Protein AF-A0A7X7L572-F1 (afdb_monomer_lite)

Radius of gyration: 16.01 Å; chains: 1; bounding box: 42×33×42 Å

Secondary structure (DSSP, 8-state):
-BTTEEEETTEEEESSEEEE-GGGGGTHHHHIIIIIHHHHHHHHHHTTSEEEEE----TTHHHHHTTSTTEEEEEEETTTS-HHHHHHHS-TTSEEEEEEETTSHHHHHHHH-SS--S----EEEEEE---SHHHHHHHHHHHHHHHH-

pLDDT: mean 90.96, std 6.43, range [50.41, 97.88]

Structure (mmCIF, N/CA/C/O backbone):
data_AF-A0A7X7L572-F1
#
_entry.id   AF-A0A7X7L572-F1
#
loop_
_atom_site.group_PDB
_atom_site.id
_atom_site.type_symbol
_atom_site.label_atom_id
_atom_site.label_alt_id
_atom_site.label_comp_id
_atom_site.label_asym_id
_atom_site.label_entity_id
_atom_site.label_seq_id
_atom_site.pdbx_PDB_ins_code
_atom_site.Cartn_x
_atom_site.Cartn_y
_atom_site.Cartn_z
_atom_site.occupancy
_atom_site.B_iso_or_equiv
_atom_site.auth_seq_id
_atom_site.auth_comp_id
_atom_site.auth_asym_id
_atom_site.auth_atom_id
_atom_site.pdbx_PDB_model_num
ATOM 1 N N . MET A 1 1 ? 15.190 0.199 17.919 1.00 50.41 1 MET A N 1
ATOM 2 C CA . MET A 1 1 ? 14.044 0.719 17.141 1.00 50.41 1 MET A CA 1
ATOM 3 C C . MET A 1 1 ? 14.030 2.226 17.332 1.00 50.41 1 MET A C 1
ATOM 5 O O . MET A 1 1 ? 14.292 2.651 18.449 1.00 50.41 1 MET A O 1
ATOM 9 N N . LYS A 1 2 ? 13.863 3.022 16.269 1.00 55.25 2 LYS A N 1
ATOM 10 C CA . LYS A 1 2 ? 13.639 4.471 16.418 1.00 55.25 2 LYS A CA 1
ATOM 11 C C . LYS A 1 2 ? 12.167 4.661 16.787 1.00 55.25 2 LYS A C 1
ATOM 13 O O . LYS A 1 2 ? 11.339 3.950 16.226 1.00 55.25 2 LYS A O 1
ATOM 18 N N . ASP A 1 3 ? 11.859 5.568 17.708 1.00 73.31 3 ASP A N 1
ATOM 19 C CA . ASP A 1 3 ? 10.493 5.822 18.189 1.00 73.31 3 ASP A CA 1
ATOM 20 C C . ASP A 1 3 ? 9.487 5.937 17.031 1.00 73.31 3 ASP A C 1
ATOM 22 O O . ASP A 1 3 ? 9.557 6.869 16.228 1.00 73.31 3 ASP A O 1
ATOM 26 N N . GLY A 1 4 ? 8.565 4.974 16.916 1.00 84.50 4 GLY A N 1
ATOM 27 C CA . GLY A 1 4 ? 7.502 4.996 15.909 1.00 84.50 4 GLY A CA 1
ATOM 28 C C . GLY A 1 4 ? 7.942 4.748 14.464 1.00 84.50 4 GLY A C 1
ATOM 29 O O . GLY A 1 4 ? 7.167 5.072 13.561 1.00 84.50 4 GLY A O 1
ATOM 30 N N . TRP A 1 5 ? 9.148 4.214 14.223 1.00 89.44 5 TRP A N 1
ATOM 31 C CA . TRP A 1 5 ? 9.616 3.833 12.887 1.00 89.44 5 TRP A CA 1
ATOM 32 C C . TRP A 1 5 ? 10.230 2.431 12.849 1.00 89.44 5 TRP A C 1
ATOM 34 O O . TRP A 1 5 ? 11.159 2.107 13.598 1.00 89.44 5 TRP A O 1
ATOM 44 N N . GLN A 1 6 ? 9.784 1.629 11.884 1.00 87.56 6 GLN A N 1
ATOM 45 C CA . GLN A 1 6 ? 10.235 0.261 11.657 1.00 87.56 6 GLN A CA 1
ATOM 46 C C . GLN A 1 6 ? 10.794 0.105 10.239 1.00 87.56 6 GLN A C 1
ATOM 48 O O . GLN A 1 6 ? 10.128 0.428 9.257 1.00 87.56 6 GLN A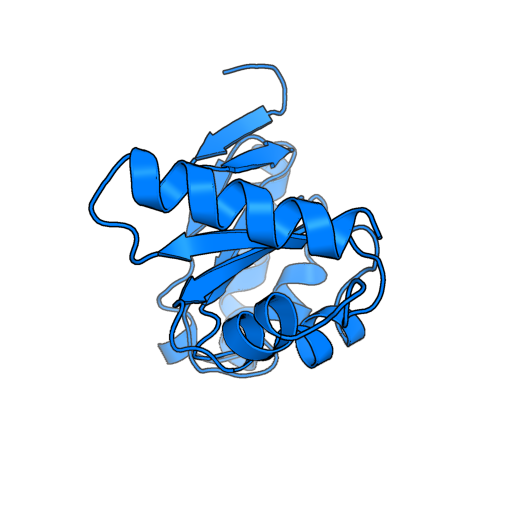 O 1
ATOM 53 N N . TYR A 1 7 ? 12.017 -0.419 10.124 1.00 88.94 7 TYR A N 1
ATOM 54 C CA . TYR A 1 7 ? 12.558 -0.879 8.845 1.00 88.94 7 TYR A CA 1
ATOM 55 C C . TYR A 1 7 ? 12.267 -2.367 8.688 1.00 88.94 7 TYR A C 1
ATOM 57 O O . TYR A 1 7 ? 12.726 -3.173 9.496 1.00 88.94 7 TYR A O 1
ATOM 65 N N . ASP A 1 8 ? 11.489 -2.717 7.671 1.00 86.50 8 ASP A N 1
ATOM 66 C CA . ASP A 1 8 ? 11.116 -4.093 7.367 1.00 86.50 8 ASP A CA 1
ATOM 67 C C . ASP A 1 8 ? 10.709 -4.209 5.889 1.00 86.50 8 ASP A C 1
ATOM 69 O O . ASP A 1 8 ? 10.181 -3.261 5.304 1.00 86.50 8 ASP A O 1
ATOM 73 N N . TRP A 1 9 ? 10.961 -5.366 5.270 1.00 79.75 9 TRP A N 1
ATOM 74 C CA . TRP A 1 9 ? 10.670 -5.611 3.848 1.00 79.75 9 TRP A CA 1
ATOM 75 C C . TRP A 1 9 ? 11.263 -4.564 2.884 1.00 79.75 9 TRP A C 1
ATOM 77 O O . TRP A 1 9 ? 10.625 -4.134 1.921 1.00 79.75 9 TRP A O 1
ATOM 87 N N . SER A 1 10 ? 12.510 -4.160 3.141 1.00 80.75 10 SER A N 1
ATOM 88 C CA . SER A 1 10 ? 13.253 -3.181 2.331 1.00 80.75 10 SER A CA 1
ATOM 89 C C . SER A 1 10 ? 12.619 -1.784 2.271 1.00 80.75 10 SER A C 1
ATOM 91 O O . SER A 1 10 ? 12.925 -1.004 1.371 1.00 80.75 10 SER A O 1
ATOM 93 N N . ALA A 1 11 ? 11.750 -1.449 3.228 1.00 84.75 11 ALA A N 1
ATOM 94 C CA . ALA A 1 11 ? 11.120 -0.141 3.340 1.00 84.75 11 ALA A CA 1
ATOM 95 C C . ALA A 1 11 ? 11.114 0.347 4.797 1.00 84.75 11 ALA A C 1
ATOM 97 O O . ALA A 1 11 ? 11.077 -0.440 5.745 1.00 84.75 11 ALA A O 1
ATOM 98 N N . LEU A 1 12 ? 11.182 1.668 4.970 1.00 88.50 12 LEU A N 1
ATOM 99 C CA . LEU A 1 12 ? 11.076 2.325 6.269 1.00 88.50 12 LEU A CA 1
ATOM 100 C C . LEU A 1 12 ? 9.643 2.822 6.463 1.00 88.50 12 LEU A C 1
ATOM 102 O O . LEU A 1 12 ? 9.129 3.577 5.641 1.00 88.50 12 LEU A O 1
ATOM 106 N N . TRP A 1 13 ? 9.024 2.419 7.566 1.00 86.94 13 TRP A N 1
ATOM 107 C CA . TRP A 1 13 ? 7.609 2.624 7.839 1.00 86.94 13 TRP A CA 1
ATOM 108 C C . TRP A 1 13 ? 7.385 3.348 9.147 1.00 86.94 13 TRP A C 1
ATOM 110 O O . TRP A 1 13 ? 8.112 3.124 10.113 1.00 86.94 13 TRP A O 1
ATOM 120 N N . LYS A 1 14 ? 6.328 4.157 9.193 1.00 88.75 14 LYS A N 1
ATOM 121 C CA . LYS A 1 14 ? 5.794 4.665 10.453 1.00 88.75 14 LYS A CA 1
ATOM 122 C C . LYS A 1 14 ? 5.039 3.546 11.177 1.00 88.75 14 LYS A C 1
ATOM 124 O O . LYS A 1 14 ? 4.388 2.729 10.529 1.00 88.75 14 LYS A O 1
ATOM 129 N N . GLY A 1 15 ? 5.081 3.543 12.502 1.00 88.38 15 GLY A N 1
ATOM 130 C CA . GLY A 1 15 ? 4.495 2.512 13.359 1.00 88.38 15 GLY A CA 1
ATOM 131 C C . GLY A 1 15 ? 5.550 1.585 13.957 1.00 88.38 15 GLY A C 1
ATOM 132 O O . GLY A 1 15 ? 6.738 1.678 13.645 1.00 88.38 15 GLY A O 1
ATOM 133 N N . ASN A 1 16 ? 5.099 0.701 14.845 1.00 90.94 16 ASN A N 1
ATOM 134 C CA . ASN A 1 16 ? 5.979 -0.146 15.655 1.00 90.94 16 ASN A CA 1
ATOM 135 C C . ASN A 1 16 ? 5.890 -1.638 15.304 1.00 90.94 16 ASN A C 1
ATOM 137 O O . ASN A 1 16 ? 6.634 -2.439 15.869 1.00 90.94 16 ASN A O 1
ATOM 141 N N . ALA A 1 17 ? 4.994 -2.024 14.391 1.00 91.06 17 ALA A N 1
ATOM 142 C CA . ALA A 1 17 ? 4.829 -3.410 13.973 1.00 91.06 17 ALA A CA 1
ATOM 143 C C . ALA A 1 17 ? 4.349 -3.548 12.519 1.00 91.06 17 ALA A C 1
ATOM 145 O O . ALA A 1 17 ? 3.751 -2.636 11.936 1.00 91.06 17 ALA A O 1
ATOM 146 N N . ARG A 1 18 ? 4.547 -4.756 11.977 1.00 92.81 18 ARG A N 1
ATOM 147 C CA . ARG A 1 18 ? 3.876 -5.270 10.779 1.00 92.81 18 ARG A CA 1
ATOM 148 C C . ARG A 1 18 ? 3.010 -6.460 11.171 1.00 92.81 18 ARG A C 1
ATOM 150 O O . ARG A 1 18 ? 3.525 -7.443 11.698 1.00 92.81 18 ARG A O 1
ATOM 157 N N . ILE A 1 19 ? 1.725 -6.405 10.846 1.00 93.75 19 ILE A N 1
ATOM 158 C CA . ILE A 1 19 ? 0.794 -7.526 11.016 1.00 93.75 19 ILE A CA 1
ATOM 159 C C . ILE A 1 19 ? 0.643 -8.235 9.670 1.00 93.75 19 ILE A C 1
ATOM 161 O O . ILE A 1 19 ? 0.362 -7.591 8.663 1.00 93.75 19 ILE A O 1
ATOM 165 N N . SER A 1 20 ? 0.863 -9.551 9.634 1.00 91.88 20 SER A N 1
ATOM 166 C CA . SER A 1 20 ? 0.791 -10.345 8.398 1.00 91.88 20 SER A CA 1
ATOM 167 C C . SER A 1 20 ? -0.439 -11.242 8.400 1.00 91.88 20 SER A C 1
ATOM 169 O O . SER A 1 20 ? -0.427 -12.302 9.017 1.00 91.88 20 SER A O 1
ATOM 171 N N . ASN A 1 21 ? -1.474 -10.833 7.667 1.00 85.12 21 ASN A N 1
ATOM 172 C CA . ASN A 1 21 ? -2.768 -11.512 7.628 1.00 85.12 21 ASN A CA 1
ATOM 173 C C . ASN A 1 21 ? -2.966 -12.267 6.298 1.00 85.12 21 ASN A C 1
ATOM 175 O O . ASN A 1 21 ? -3.980 -12.146 5.611 1.00 85.12 21 ASN A O 1
ATOM 179 N N . CYS A 1 22 ? -1.967 -13.071 5.921 1.00 85.31 22 CYS A N 1
ATOM 180 C CA . CYS A 1 22 ? -1.921 -13.781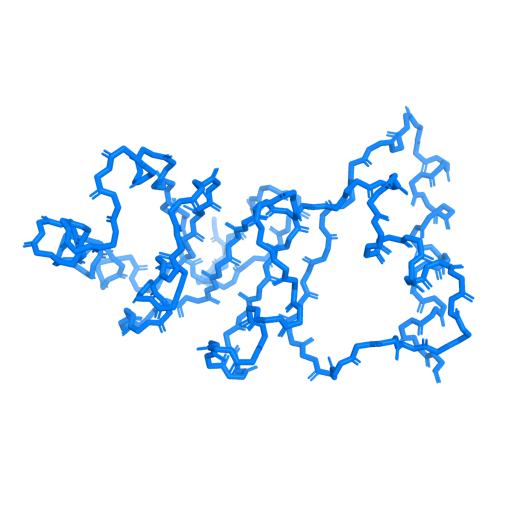 4.636 1.00 85.31 22 CYS A CA 1
ATOM 181 C C . CYS A 1 22 ? -3.033 -14.832 4.472 1.00 85.31 22 CYS A C 1
ATOM 183 O O . CYS A 1 22 ? -3.436 -15.135 3.352 1.00 85.31 22 CYS A O 1
ATOM 185 N N . SER A 1 23 ? -3.534 -15.376 5.583 1.00 88.94 23 SER A N 1
ATOM 186 C CA . SER A 1 23 ? -4.593 -16.391 5.628 1.00 88.94 23 SER A CA 1
ATOM 187 C C . SER A 1 23 ? -5.998 -15.836 5.387 1.00 88.94 23 SER A C 1
ATOM 189 O O . SER A 1 23 ? -6.929 -16.621 5.216 1.00 88.94 23 SER A O 1
ATOM 191 N N . LEU A 1 24 ? -6.182 -14.510 5.340 1.00 90.88 24 LEU A N 1
ATOM 192 C CA . LEU A 1 24 ? -7.513 -13.912 5.183 1.00 90.88 24 LEU A CA 1
ATOM 193 C C . LEU A 1 24 ? -8.194 -14.257 3.860 1.00 90.88 24 LEU A C 1
ATOM 195 O O . LEU A 1 24 ? -9.422 -14.243 3.795 1.00 90.88 24 LEU A O 1
ATOM 199 N N . HIS A 1 25 ? -7.438 -14.644 2.828 1.00 88.75 25 HIS A N 1
ATOM 200 C CA . HIS A 1 25 ? -8.045 -15.138 1.590 1.00 88.75 25 HIS A CA 1
ATOM 201 C C . HIS A 1 25 ? -8.922 -16.377 1.803 1.00 88.75 25 HIS A C 1
ATOM 203 O O . HIS A 1 25 ? -9.798 -16.629 0.986 1.00 88.75 25 HIS A O 1
ATOM 209 N N . MET A 1 26 ? -8.697 -17.147 2.874 1.00 92.75 26 MET A N 1
ATOM 210 C CA . 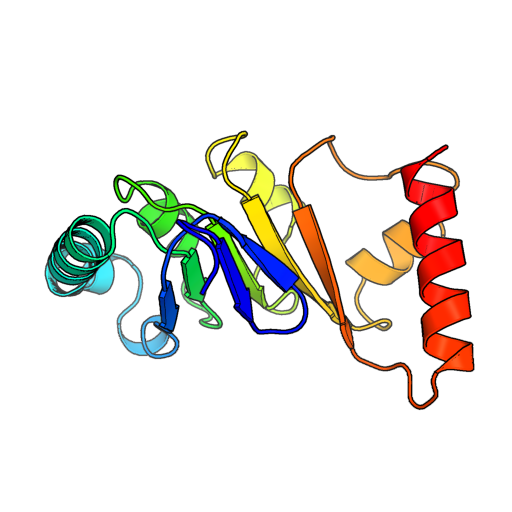MET A 1 26 ? -9.465 -18.362 3.157 1.00 92.75 26 MET A CA 1
ATOM 211 C C . MET A 1 26 ? -10.848 -18.064 3.737 1.00 92.75 26 MET A C 1
ATOM 213 O O . MET A 1 26 ? -11.734 -18.907 3.643 1.00 92.75 26 MET A O 1
ATOM 217 N N . ILE A 1 27 ? -11.027 -16.894 4.356 1.00 92.69 27 ILE A N 1
ATOM 218 C CA . ILE A 1 27 ? -12.270 -16.534 5.053 1.00 92.69 27 ILE A CA 1
ATOM 219 C C . ILE A 1 27 ? -13.013 -15.382 4.365 1.00 92.69 27 ILE A C 1
ATOM 221 O O . ILE A 1 27 ? -14.208 -15.196 4.573 1.00 92.69 27 ILE A O 1
ATOM 225 N N . GLY A 1 28 ? -12.330 -14.627 3.504 1.00 91.25 28 GLY A N 1
ATOM 226 C CA . GLY A 1 28 ? -12.922 -13.505 2.790 1.00 91.25 28 GLY A CA 1
ATOM 227 C C . GLY A 1 28 ? -13.240 -12.310 3.692 1.00 91.25 28 GLY A C 1
ATOM 228 O O . GLY A 1 28 ? -12.867 -12.255 4.864 1.00 91.25 28 GLY A O 1
ATOM 229 N N . ARG A 1 29 ? -13.915 -11.316 3.109 1.00 95.06 29 ARG A N 1
ATOM 230 C CA . ARG A 1 29 ? -14.188 -10.024 3.750 1.00 95.06 29 ARG A CA 1
ATOM 231 C C . ARG A 1 29 ? -15.127 -10.126 4.949 1.00 95.06 29 ARG A C 1
ATOM 233 O O . ARG A 1 29 ? -14.818 -9.568 5.995 1.00 95.06 29 ARG A O 1
ATOM 240 N N . ASP A 1 30 ? -16.254 -10.812 4.810 1.00 96.38 30 ASP A N 1
ATOM 241 C CA . ASP A 1 30 ? -17.305 -10.749 5.834 1.00 96.38 30 ASP A CA 1
ATOM 242 C C . ASP A 1 30 ? -16.849 -11.442 7.128 1.00 96.38 30 ASP A C 1
ATOM 244 O O . ASP A 1 30 ? -16.892 -10.851 8.205 1.00 96.38 30 ASP A O 1
ATOM 248 N N . LEU A 1 31 ? -16.240 -12.629 7.017 1.00 96.56 31 LEU A N 1
ATOM 249 C CA . LEU A 1 31 ? -15.648 -13.309 8.173 1.00 96.56 31 LEU A CA 1
ATOM 250 C C . LEU A 1 31 ? -14.447 -12.547 8.756 1.00 96.56 31 LEU A C 1
ATOM 252 O O . LEU A 1 31 ? -14.206 -12.622 9.963 1.00 96.56 31 LEU A O 1
ATOM 256 N N . TYR A 1 32 ? -13.692 -11.811 7.932 1.00 96.19 32 TYR A N 1
ATOM 257 C CA . TYR A 1 32 ? -12.641 -10.923 8.429 1.00 96.19 32 TYR A CA 1
ATOM 258 C C . TYR A 1 32 ? -13.219 -9.847 9.359 1.00 96.19 32 TYR A C 1
ATOM 260 O O . TYR A 1 32 ? -12.735 -9.702 10.486 1.00 96.19 32 TYR A O 1
ATOM 268 N N . ILE A 1 33 ? -14.273 -9.150 8.923 1.00 97.44 33 ILE A N 1
ATOM 269 C CA . ILE A 1 33 ? -14.954 -8.108 9.705 1.00 97.44 33 ILE A CA 1
ATOM 270 C C . ILE A 1 33 ? -15.502 -8.695 11.014 1.00 97.44 33 ILE A C 1
ATOM 272 O O . ILE A 1 33 ? -15.203 -8.182 12.096 1.00 97.44 33 ILE A O 1
ATOM 276 N N . ASP A 1 34 ? -16.239 -9.802 10.928 1.00 97.88 34 ASP A N 1
ATOM 277 C CA . ASP A 1 34 ? -16.983 -10.360 12.063 1.00 97.88 34 ASP A CA 1
ATOM 278 C C . ASP A 1 34 ? -16.072 -10.988 13.131 1.00 97.88 34 ASP A C 1
ATOM 280 O O . ASP A 1 34 ? -16.331 -10.920 14.347 1.00 97.88 34 ASP A O 1
ATOM 284 N N . HIS A 1 35 ? -14.973 -11.608 12.694 1.00 97.06 35 HIS A N 1
ATOM 285 C CA . HIS A 1 35 ? -14.185 -12.476 13.564 1.00 97.06 35 HIS A CA 1
ATOM 286 C C . HIS A 1 35 ? -12.762 -12.002 13.820 1.00 97.06 35 HIS A C 1
ATOM 288 O O . HIS A 1 35 ? -12.266 -12.266 14.913 1.00 97.06 35 HIS A O 1
ATOM 294 N N . VAL A 1 36 ? -12.113 -11.297 12.891 1.00 96.75 36 VAL A N 1
ATOM 295 C CA . VAL A 1 36 ? -10.670 -11.005 12.983 1.00 96.75 36 VAL A CA 1
ATOM 296 C C . VAL A 1 36 ? -10.390 -9.526 13.235 1.00 96.75 36 VAL A C 1
ATOM 298 O O . VAL A 1 36 ? -9.581 -9.208 14.107 1.00 96.75 36 VAL A O 1
ATOM 301 N N . MET A 1 37 ? -11.089 -8.616 12.552 1.00 96.94 37 MET A N 1
ATOM 302 C CA . MET A 1 37 ? -10.784 -7.178 12.539 1.00 96.94 37 MET A CA 1
ATOM 303 C C . MET A 1 37 ? -10.723 -6.566 13.949 1.00 96.94 37 MET A C 1
ATOM 305 O O . MET A 1 37 ? -9.819 -5.795 14.262 1.00 96.94 37 MET A O 1
ATOM 309 N N . LYS A 1 38 ? -11.613 -6.977 14.862 1.00 97.50 38 LYS A N 1
ATOM 310 C CA . LYS A 1 38 ? -11.603 -6.530 16.272 1.00 97.50 38 LYS A CA 1
ATOM 311 C C . LYS A 1 38 ? -10.311 -6.864 17.031 1.00 97.50 38 LYS A C 1
ATOM 313 O O . LYS A 1 38 ? -9.986 -6.201 18.015 1.00 97.50 38 LYS A O 1
ATOM 318 N N . HIS A 1 39 ? -9.603 -7.916 16.625 1.00 97.12 39 HIS A N 1
ATOM 319 C CA . HIS A 1 39 ? -8.328 -8.316 17.214 1.00 97.12 39 HIS A CA 1
ATOM 320 C C . HIS A 1 39 ? -7.174 -7.521 16.608 1.00 97.12 39 HIS A C 1
ATOM 322 O O . HIS A 1 39 ? -6.308 -7.078 17.364 1.00 97.12 39 HIS A O 1
ATOM 328 N N . ASP A 1 40 ? -7.209 -7.274 15.294 1.00 96.75 40 ASP A N 1
ATOM 329 C CA . ASP A 1 40 ? -6.252 -6.387 14.624 1.00 96.75 40 ASP A CA 1
ATOM 330 C C . ASP A 1 40 ? -6.295 -4.984 15.240 1.00 96.75 40 ASP A C 1
ATOM 332 O O . ASP A 1 40 ? -5.252 -4.466 15.628 1.00 96.75 40 ASP A O 1
ATOM 336 N N . ILE A 1 41 ? -7.493 -4.412 15.435 1.00 97.62 41 ILE A N 1
ATOM 337 C CA . ILE A 1 41 ? -7.681 -3.097 16.078 1.00 97.62 41 ILE A CA 1
ATOM 338 C C . ILE A 1 41 ? -6.988 -3.062 17.448 1.00 97.62 41 ILE A C 1
ATOM 340 O O . ILE A 1 41 ? -6.117 -2.226 17.684 1.00 97.62 41 ILE A O 1
ATOM 344 N N . LYS A 1 42 ? -7.295 -4.027 18.326 1.00 97.44 42 LYS A N 1
ATOM 345 C CA . LYS A 1 42 ? -6.699 -4.108 19.673 1.00 97.44 42 LYS A CA 1
ATOM 346 C C . LYS A 1 42 ? -5.179 -4.247 19.644 1.00 97.44 42 LYS A C 1
ATOM 348 O O . LYS A 1 42 ? -4.497 -3.757 20.544 1.00 97.44 42 LYS A O 1
ATOM 353 N N . LEU A 1 43 ? -4.641 -4.972 18.665 1.00 95.94 43 LEU A N 1
ATOM 354 C CA . LEU A 1 43 ? -3.200 -5.146 18.523 1.00 95.94 43 LEU A CA 1
ATOM 355 C C . LEU A 1 43 ? -2.539 -3.849 18.046 1.00 95.94 43 LEU A C 1
ATOM 357 O O . LEU A 1 43 ? -1.541 -3.432 18.626 1.00 95.94 43 LEU A O 1
ATOM 361 N N . ILE A 1 44 ? -3.114 -3.194 17.038 1.00 95.56 44 ILE A N 1
ATOM 362 C CA . ILE A 1 44 ? -2.6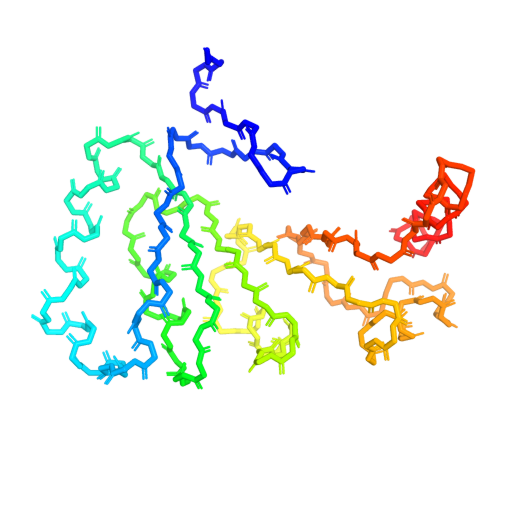07 -1.939 16.472 1.00 95.56 44 ILE A CA 1
ATOM 363 C C . ILE A 1 44 ? -2.611 -0.821 17.520 1.00 95.56 44 ILE A C 1
ATOM 365 O O . ILE A 1 44 ? -1.613 -0.108 17.649 1.00 95.56 44 ILE A O 1
ATOM 369 N N . GLU A 1 45 ? -3.674 -0.714 18.319 1.00 94.38 45 GLU A N 1
ATOM 370 C CA . GLU A 1 45 ? -3.762 0.226 19.443 1.00 94.38 45 GLU A CA 1
ATOM 371 C C . GLU A 1 45 ? -2.639 -0.005 20.462 1.00 94.38 45 GLU A C 1
ATOM 373 O O . GLU A 1 45 ? -1.927 0.930 20.828 1.00 94.38 45 GLU A O 1
ATOM 378 N N . LYS A 1 46 ? -2.411 -1.261 20.870 1.00 94.19 46 LYS A N 1
ATOM 379 C CA . LYS A 1 46 ? -1.330 -1.618 21.808 1.00 94.19 46 LYS A CA 1
ATOM 380 C C . LYS A 1 46 ? 0.063 -1.331 21.257 1.00 94.19 46 LYS A C 1
ATOM 382 O O . LYS A 1 46 ? 0.968 -1.030 22.029 1.00 94.19 46 LYS A O 1
ATOM 387 N N . MET A 1 47 ? 0.233 -1.431 19.943 1.00 91.75 47 MET A N 1
ATOM 388 C CA . MET A 1 47 ? 1.489 -1.115 19.267 1.00 91.75 47 MET A CA 1
ATOM 389 C C . MET A 1 47 ? 1.650 0.385 19.001 1.00 91.75 47 MET A C 1
ATOM 391 O O . MET A 1 47 ? 2.688 0.780 18.483 1.00 91.75 47 MET A O 1
ATOM 395 N N . ASN A 1 48 ? 0.671 1.233 19.341 1.00 90.44 48 ASN A N 1
ATOM 396 C CA . ASN A 1 48 ? 0.655 2.654 18.981 1.00 90.44 48 ASN A CA 1
ATOM 397 C C . ASN A 1 48 ? 0.894 2.871 17.472 1.00 90.44 48 ASN A C 1
ATOM 399 O O . ASN A 1 48 ? 1.707 3.696 17.046 1.00 90.44 48 ASN A O 1
ATOM 403 N N . GLY A 1 49 ? 0.201 2.065 16.668 1.00 92.31 49 GLY A N 1
ATOM 404 C CA . GLY A 1 49 ? 0.245 2.095 15.214 1.00 92.31 49 GLY A CA 1
ATOM 405 C C . GLY A 1 49 ? 1.083 0.982 14.590 1.00 92.31 49 GLY A C 1
ATOM 406 O O . GLY A 1 49 ? 2.177 0.634 15.045 1.00 92.31 49 GLY A O 1
ATOM 407 N N . ALA A 1 50 ? 0.558 0.428 13.502 1.00 94.44 50 ALA A N 1
ATOM 408 C CA . ALA A 1 50 ? 1.192 -0.638 12.744 1.00 94.44 50 ALA A CA 1
ATOM 409 C C . ALA A 1 50 ? 0.768 -0.578 11.278 1.00 94.44 50 ALA A C 1
ATOM 411 O O . ALA A 1 50 ? -0.276 -0.016 10.934 1.00 94.44 50 ALA A O 1
ATOM 412 N N . ARG A 1 51 ? 1.560 -1.231 10.430 1.00 94.31 51 ARG A N 1
ATOM 413 C CA . ARG A 1 51 ? 1.174 -1.527 9.051 1.00 94.31 51 ARG A CA 1
ATOM 414 C C . ARG A 1 51 ? 0.598 -2.934 8.940 1.00 94.31 51 ARG A C 1
ATOM 416 O O . ARG A 1 51 ? 0.970 -3.824 9.713 1.00 94.31 51 ARG A O 1
ATOM 423 N N . MET A 1 52 ? -0.250 -3.150 7.943 1.00 95.56 52 MET A N 1
ATOM 424 C CA . MET A 1 52 ? -0.829 -4.463 7.657 1.00 95.56 52 MET A CA 1
ATOM 425 C C . MET A 1 52 ? -0.405 -4.992 6.297 1.00 95.56 52 MET A C 1
ATOM 427 O O . MET A 1 52 ? -0.366 -4.253 5.319 1.00 95.56 52 MET A O 1
ATOM 431 N N . HIS A 1 53 ? -0.150 -6.294 6.237 1.00 94.50 53 HIS A N 1
ATOM 432 C CA . HIS A 1 53 ? 0.136 -6.999 5.003 1.00 94.50 53 HIS A CA 1
ATOM 433 C C . HIS A 1 53 ? -1.026 -7.882 4.563 1.00 94.50 53 HIS A C 1
ATOM 435 O O . HIS A 1 53 ? -1.526 -8.694 5.352 1.00 94.50 53 HIS A O 1
ATOM 441 N N . TYR A 1 54 ? -1.366 -7.790 3.278 1.00 94.06 54 TYR A N 1
ATOM 442 C CA . TYR A 1 54 ? -2.351 -8.645 2.634 1.00 94.06 54 TYR A CA 1
ATOM 443 C C . TYR A 1 54 ? -1.877 -9.139 1.260 1.00 94.06 54 TYR A C 1
ATOM 445 O O . TYR A 1 54 ? -1.715 -8.367 0.322 1.00 94.06 54 TYR A O 1
ATOM 453 N N . CYS A 1 55 ? -1.686 -10.452 1.126 1.00 89.06 55 CYS A N 1
ATOM 454 C CA . CYS A 1 55 ? -1.356 -11.127 -0.138 1.00 89.06 55 CYS A CA 1
ATOM 455 C C . CYS A 1 55 ? -2.472 -12.075 -0.609 1.00 89.06 55 CYS A C 1
ATOM 457 O O . CYS A 1 55 ? -2.226 -13.023 -1.349 1.00 89.06 55 CYS A O 1
ATOM 459 N N . GLY A 1 56 ? -3.696 -11.868 -0.121 1.00 89.38 56 GLY A N 1
ATOM 460 C CA . GLY A 1 56 ? -4.840 -12.710 -0.442 1.00 89.38 56 GLY A CA 1
ATOM 461 C C . GLY A 1 56 ? -5.593 -12.281 -1.699 1.00 89.38 56 GLY A C 1
ATOM 462 O O . GLY A 1 56 ? -5.461 -11.149 -2.149 1.00 89.38 56 GLY A O 1
ATOM 463 N N . THR A 1 57 ? -6.419 -13.174 -2.247 1.00 91.19 57 THR A N 1
ATOM 464 C CA . THR A 1 57 ? -7.238 -12.932 -3.452 1.00 91.19 57 THR A CA 1
ATOM 465 C C . THR A 1 57 ? -8.631 -12.373 -3.157 1.00 91.19 57 THR A C 1
ATOM 467 O O . THR A 1 57 ? -9.313 -11.913 -4.071 1.00 91.19 57 THR A O 1
ATOM 470 N N . ALA A 1 58 ? -9.089 -12.419 -1.901 1.00 91.19 58 ALA A N 1
ATOM 471 C CA . ALA A 1 58 ? -10.401 -11.895 -1.545 1.00 91.19 58 ALA A CA 1
ATOM 472 C C . ALA A 1 58 ? -10.433 -10.372 -1.739 1.00 91.19 58 ALA A C 1
ATOM 474 O O . ALA A 1 58 ? -9.558 -9.650 -1.248 1.00 91.19 58 ALA A O 1
ATOM 475 N N . LYS A 1 59 ? -11.444 -9.906 -2.473 1.00 89.31 59 LYS A N 1
ATOM 476 C CA . LYS A 1 59 ? -11.650 -8.488 -2.775 1.00 89.31 59 LYS A CA 1
ATOM 477 C C . LYS A 1 59 ? -12.119 -7.722 -1.544 1.00 89.31 59 LYS A C 1
ATOM 479 O O . LYS A 1 59 ? -12.677 -8.308 -0.616 1.00 89.31 59 LYS A O 1
ATOM 484 N N . ASN A 1 60 ? -11.947 -6.406 -1.580 1.00 92.56 60 ASN A N 1
ATOM 485 C CA . ASN A 1 60 ? -12.472 -5.460 -0.597 1.00 92.56 60 ASN A CA 1
ATOM 486 C C . ASN A 1 60 ? -11.889 -5.604 0.827 1.00 92.56 60 ASN A C 1
ATOM 488 O O . ASN A 1 60 ? -12.359 -4.944 1.747 1.00 92.56 60 ASN A O 1
ATOM 492 N N . VAL A 1 61 ? -10.902 -6.482 1.052 1.00 95.19 61 VAL A N 1
ATOM 493 C CA . VAL A 1 61 ? -10.279 -6.681 2.375 1.00 95.19 61 VAL A CA 1
ATOM 494 C C . VAL A 1 61 ? -9.349 -5.516 2.724 1.00 95.19 61 VAL A C 1
ATOM 496 O O . VAL A 1 61 ? -9.323 -5.080 3.873 1.00 95.19 61 VAL A O 1
ATOM 499 N N . ILE A 1 62 ? -8.611 -4.991 1.741 1.00 95.81 62 ILE A N 1
ATOM 500 C CA . ILE A 1 62 ? -7.676 -3.867 1.919 1.00 95.81 62 ILE A CA 1
ATOM 501 C C . ILE A 1 62 ? -8.430 -2.617 2.393 1.00 95.81 62 ILE A C 1
ATOM 503 O O . ILE A 1 62 ? -7.973 -1.899 3.280 1.00 95.81 62 ILE A O 1
ATOM 507 N N . GLU A 1 63 ? -9.614 -2.391 1.844 1.00 96.38 63 GLU A N 1
ATOM 508 C CA . GLU A 1 63 ? -10.517 -1.293 2.156 1.00 96.38 63 GLU A CA 1
ATOM 509 C C . GLU A 1 63 ? -11.052 -1.387 3.583 1.00 96.38 63 GLU A C 1
ATOM 511 O O . GLU A 1 63 ? -11.187 -0.366 4.254 1.00 96.38 63 GLU A O 1
ATOM 516 N N . GLU A 1 64 ? -11.336 -2.597 4.073 1.00 96.94 64 GLU A N 1
ATOM 517 C CA . GLU A 1 64 ? -11.716 -2.793 5.473 1.00 96.94 64 GLU A CA 1
ATOM 518 C C . GLU A 1 64 ? -10.520 -2.593 6.408 1.00 96.94 64 GLU A C 1
ATOM 520 O O . GLU A 1 64 ? -10.644 -1.881 7.403 1.00 96.94 64 GLU A O 1
ATOM 525 N N . MET A 1 65 ? -9.337 -3.121 6.064 1.00 96.69 65 MET A N 1
ATOM 526 C CA . MET A 1 65 ? -8.105 -2.869 6.829 1.00 96.69 65 MET A CA 1
ATOM 527 C C . MET A 1 65 ? -7.813 -1.369 6.951 1.00 96.69 65 MET A C 1
ATOM 529 O O . MET A 1 65 ? -7.447 -0.888 8.022 1.00 96.69 65 MET A O 1
ATOM 533 N N . ALA A 1 66 ? -8.022 -0.609 5.874 1.00 97.06 66 ALA A N 1
ATOM 534 C CA . ALA A 1 66 ? -7.778 0.829 5.832 1.00 97.06 66 ALA A CA 1
ATOM 535 C C . ALA A 1 66 ? -8.672 1.647 6.785 1.00 97.06 66 ALA A C 1
ATOM 537 O O . ALA A 1 66 ? -8.364 2.808 7.053 1.00 97.06 66 ALA A O 1
ATOM 538 N N . LYS A 1 67 ? -9.757 1.060 7.309 1.00 96.75 67 LYS A N 1
ATOM 539 C CA . LYS A 1 67 ? -10.640 1.686 8.307 1.00 96.75 67 LYS A CA 1
ATOM 540 C C . LYS A 1 67 ? -10.153 1.485 9.745 1.00 96.75 67 LYS A C 1
ATOM 542 O O . LYS A 1 67 ? -10.727 2.082 10.654 1.00 96.75 67 LYS A O 1
ATOM 547 N N . ILE A 1 68 ? -9.137 0.649 9.977 1.00 97.25 68 ILE A N 1
ATOM 548 C CA . ILE A 1 68 ? -8.634 0.374 11.327 1.00 97.25 68 ILE A CA 1
ATOM 549 C C . ILE A 1 68 ? -7.963 1.630 11.907 1.00 97.25 68 ILE A C 1
ATOM 551 O O . ILE A 1 68 ? -7.043 2.173 11.290 1.00 97.25 68 ILE A O 1
ATOM 555 N N . PRO A 1 69 ? -8.363 2.088 13.108 1.00 95.19 69 PRO A N 1
ATOM 556 C CA . PRO A 1 69 ? -7.700 3.200 13.776 1.00 95.19 69 PRO A CA 1
ATOM 557 C C . PRO A 1 69 ? -6.197 2.962 13.949 1.00 95.19 69 PRO A C 1
ATOM 559 O O . PRO A 1 69 ? -5.758 1.856 14.255 1.00 95.19 69 PRO A O 1
ATOM 562 N N . HIS A 1 70 ? -5.406 4.024 13.782 1.00 94.12 70 HIS A N 1
ATOM 563 C CA . HIS A 1 70 ? -3.943 4.015 13.926 1.00 94.12 70 HIS A CA 1
ATOM 564 C C . HIS A 1 70 ? -3.177 3.127 12.930 1.00 94.12 70 HIS A C 1
ATOM 566 O O . HIS A 1 70 ? -1.962 2.968 13.078 1.00 94.12 70 HIS A O 1
ATOM 572 N N . ILE A 1 71 ? -3.827 2.592 11.890 1.00 96.38 71 ILE A N 1
ATOM 573 C CA . ILE A 1 71 ? -3.104 1.946 10.795 1.00 96.38 71 ILE A CA 1
ATOM 574 C C . ILE A 1 71 ? -2.202 2.969 10.093 1.00 96.38 71 ILE A C 1
ATOM 576 O O . ILE A 1 71 ? -2.613 4.083 9.771 1.00 96.38 71 ILE A O 1
ATOM 580 N N . THR A 1 72 ? -0.937 2.615 9.889 1.00 95.19 72 THR A N 1
ATOM 581 C CA . THR A 1 72 ? 0.070 3.528 9.322 1.00 95.19 72 THR A CA 1
ATOM 582 C C . THR A 1 72 ? 0.375 3.244 7.856 1.00 95.19 72 THR A C 1
ATOM 584 O O . THR A 1 72 ? 0.945 4.091 7.165 1.00 95.19 72 THR A O 1
ATOM 587 N N . GLY A 1 73 ? -0.019 2.072 7.363 1.00 95.69 73 GLY A N 1
ATOM 588 C CA . GLY A 1 73 ? 0.112 1.700 5.964 1.00 95.69 73 GLY A CA 1
ATOM 589 C C . GLY A 1 73 ? -0.373 0.286 5.676 1.00 95.69 73 GLY A C 1
ATOM 590 O O . GLY A 1 73 ? -0.619 -0.500 6.594 1.00 95.69 73 GLY A O 1
ATOM 591 N N . ILE A 1 74 ? -0.490 -0.029 4.389 1.00 96.12 74 ILE A N 1
ATOM 592 C CA . ILE A 1 74 ? -0.843 -1.367 3.908 1.00 96.12 74 ILE A CA 1
ATOM 593 C C . ILE A 1 74 ? 0.159 -1.797 2.842 1.00 96.12 74 ILE A C 1
ATOM 595 O O . ILE A 1 74 ? 0.441 -1.038 1.913 1.00 96.12 74 ILE A O 1
ATOM 599 N N . ASP A 1 75 ? 0.687 -3.014 2.964 1.00 94.06 75 ASP A N 1
ATOM 600 C CA . ASP A 1 75 ? 1.520 -3.640 1.945 1.00 94.06 75 ASP A CA 1
ATOM 601 C C . ASP A 1 75 ? 0.868 -4.874 1.318 1.00 94.06 75 ASP A C 1
ATOM 603 O O . ASP A 1 75 ? 0.399 -5.767 2.020 1.00 94.06 75 ASP A O 1
ATOM 607 N N . TYR A 1 76 ? 0.858 -4.953 -0.010 1.00 93.06 76 TYR A N 1
ATOM 608 C CA . TYR A 1 76 ? 0.136 -5.996 -0.740 1.00 93.06 76 TYR A CA 1
ATOM 609 C C . TYR A 1 76 ? 0.812 -6.383 -2.060 1.00 93.06 76 TYR A C 1
ATOM 611 O O . TYR A 1 76 ? 1.785 -5.763 -2.502 1.00 93.06 76 TYR A O 1
ATOM 619 N N . ASP A 1 77 ? 0.322 -7.464 -2.668 1.00 86.75 77 ASP A N 1
ATOM 620 C CA . ASP A 1 77 ? 0.867 -8.011 -3.912 1.00 86.75 77 ASP A CA 1
ATOM 621 C C . ASP A 1 77 ? 0.240 -7.347 -5.151 1.00 86.75 77 ASP A C 1
ATOM 623 O O . ASP A 1 77 ? -0.983 -7.340 -5.308 1.00 86.75 77 ASP A O 1
ATOM 627 N N . SER A 1 78 ? 1.083 -6.834 -6.059 1.00 85.31 78 SER A N 1
ATOM 628 C CA . SER A 1 78 ? 0.657 -6.267 -7.350 1.00 85.31 78 SER A CA 1
ATOM 629 C C . SER A 1 78 ? -0.062 -7.238 -8.275 1.00 85.31 78 SER A C 1
ATOM 631 O O . SER A 1 78 ? -0.769 -6.798 -9.172 1.00 85.31 78 SER A O 1
ATOM 633 N N . LEU A 1 79 ? 0.141 -8.545 -8.105 1.00 85.12 79 LEU A N 1
ATOM 634 C CA . LEU A 1 79 ? -0.473 -9.544 -8.978 1.00 85.12 79 LEU A CA 1
ATOM 635 C C . LEU A 1 79 ? -1.956 -9.759 -8.671 1.00 85.12 79 LEU A C 1
ATOM 637 O O . LEU A 1 79 ? -2.664 -10.340 -9.489 1.00 85.12 79 LEU A O 1
ATOM 641 N N . LEU A 1 80 ? -2.412 -9.333 -7.491 1.00 88.69 80 LEU A N 1
ATOM 642 C CA . LEU A 1 80 ? -3.754 -9.626 -6.992 1.00 88.69 80 LEU A CA 1
ATOM 643 C C . LEU A 1 80 ? -4.642 -8.389 -6.884 1.00 88.69 80 LEU A C 1
ATOM 645 O O . LEU A 1 80 ? -5.860 -8.524 -6.954 1.00 88.69 80 LEU A O 1
ATOM 649 N N . HIS A 1 81 ? -4.043 -7.208 -6.721 1.00 90.62 81 HIS A N 1
ATOM 650 C CA . HIS A 1 81 ? -4.769 -5.958 -6.506 1.00 90.62 81 HIS A CA 1
ATOM 651 C C . HIS A 1 81 ? -4.177 -4.850 -7.364 1.00 90.62 81 HIS A C 1
ATOM 653 O O . HIS A 1 81 ? -2.963 -4.624 -7.346 1.00 90.62 81 HIS A O 1
ATOM 659 N N . ASP A 1 82 ? -5.040 -4.144 -8.090 1.00 91.75 82 ASP A N 1
ATOM 660 C CA . ASP A 1 82 ? -4.641 -3.007 -8.908 1.00 91.75 82 ASP A CA 1
ATOM 661 C C . ASP A 1 82 ? -4.305 -1.788 -8.034 1.00 91.75 82 ASP A C 1
ATOM 663 O O . ASP A 1 82 ? -4.979 -1.489 -7.042 1.00 91.75 82 ASP A O 1
ATOM 667 N N . ILE A 1 83 ? -3.232 -1.081 -8.393 1.00 92.75 83 ILE A N 1
ATOM 668 C CA . ILE A 1 83 ? -2.768 0.077 -7.624 1.00 92.75 83 ILE A CA 1
ATOM 669 C C . ILE A 1 83 ? -3.715 1.271 -7.776 1.00 92.75 83 ILE A C 1
ATOM 671 O O . ILE A 1 83 ? -3.930 1.981 -6.798 1.00 92.75 83 ILE A O 1
ATOM 675 N N . GLU A 1 84 ? -4.295 1.511 -8.955 1.00 93.38 84 GLU A N 1
ATOM 676 C CA . GLU A 1 84 ? -5.199 2.643 -9.201 1.00 93.38 84 GLU A CA 1
ATOM 677 C C . GLU A 1 84 ? -6.520 2.454 -8.457 1.00 93.38 84 GLU A C 1
ATOM 679 O O . GLU A 1 84 ? -6.917 3.342 -7.700 1.00 93.38 84 GLU A O 1
ATOM 684 N N . GLU A 1 85 ? -7.107 1.259 -8.547 1.00 94.25 85 GLU A N 1
ATOM 685 C CA . GLU A 1 85 ? -8.296 0.873 -7.780 1.00 94.25 85 GLU A CA 1
ATOM 686 C C . GLU A 1 85 ? -8.053 1.015 -6.270 1.00 94.25 85 GLU A C 1
ATOM 688 O O . GLU A 1 85 ? -8.798 1.710 -5.572 1.00 94.25 85 GLU A O 1
ATOM 693 N N . THR A 1 86 ? -6.952 0.451 -5.759 1.00 94.75 86 THR A N 1
ATOM 694 C CA . THR A 1 86 ? -6.624 0.542 -4.326 1.00 94.75 86 THR A CA 1
ATOM 695 C C . THR A 1 86 ? -6.449 1.995 -3.887 1.00 94.75 86 THR A C 1
ATOM 697 O O . THR A 1 86 ? -6.925 2.409 -2.829 1.00 94.75 86 THR A O 1
ATOM 700 N N . MET A 1 87 ? -5.773 2.810 -4.700 1.00 94.69 87 MET A N 1
ATOM 701 C CA . MET A 1 87 ? -5.609 4.231 -4.425 1.00 94.69 87 MET A CA 1
ATOM 702 C C . MET A 1 87 ? -6.950 4.976 -4.388 1.00 94.69 87 MET A C 1
ATOM 704 O O . MET A 1 87 ? -7.067 5.981 -3.681 1.00 94.69 87 MET A O 1
ATOM 708 N N . ASP A 1 88 ? -7.950 4.582 -5.156 1.00 95.12 88 ASP A N 1
ATOM 709 C CA . ASP A 1 88 ? -9.243 5.266 -5.153 1.00 95.12 88 ASP A CA 1
ATOM 710 C C . ASP A 1 88 ? -10.110 4.875 -3.951 1.00 95.12 88 ASP A C 1
ATOM 712 O O . ASP A 1 88 ? -10.840 5.727 -3.441 1.00 95.12 88 ASP A O 1
ATOM 716 N N . ASN A 1 89 ? -9.929 3.667 -3.414 1.00 95.56 89 ASN A N 1
ATOM 717 C CA . ASN A 1 89 ? -10.772 3.137 -2.341 1.00 95.56 89 ASN A CA 1
ATOM 718 C C . ASN A 1 89 ? -10.234 3.326 -0.909 1.00 95.56 89 ASN A C 1
ATOM 720 O O . ASN A 1 89 ? -10.987 3.143 0.048 1.00 95.56 89 ASN A O 1
ATOM 724 N N . VAL A 1 90 ? -8.964 3.709 -0.720 1.00 96.56 90 VAL A N 1
ATOM 725 C CA . VAL A 1 90 ? -8.365 3.887 0.625 1.00 96.56 90 VAL A CA 1
ATOM 726 C C . VAL A 1 90 ? -8.026 5.356 0.954 1.00 96.56 90 VAL A C 1
ATOM 728 O O . VAL A 1 90 ? -7.826 6.162 0.033 1.00 96.56 90 VAL A O 1
ATOM 731 N N . PRO A 1 91 ? -7.906 5.749 2.244 1.00 95.44 91 PRO A N 1
ATOM 732 C CA . PRO A 1 91 ? -7.622 7.131 2.658 1.00 95.44 91 PRO A CA 1
ATOM 733 C C . PRO A 1 91 ? -6.343 7.705 2.039 1.00 95.44 91 PRO A C 1
ATOM 735 O O . PRO A 1 91 ? -5.308 7.040 2.022 1.00 95.44 91 PRO A O 1
ATOM 738 N N . LYS A 1 92 ? -6.403 8.936 1.508 1.00 93.81 92 LYS A N 1
ATOM 739 C CA . LYS A 1 92 ? -5.342 9.548 0.672 1.00 93.81 92 LYS A CA 1
ATOM 740 C C . LYS A 1 92 ? -3.970 9.642 1.349 1.00 93.81 92 LYS A C 1
ATOM 742 O O . LYS A 1 92 ? -2.954 9.633 0.656 1.00 93.81 92 LYS A O 1
ATOM 747 N N . ASP A 1 93 ? -3.954 9.772 2.665 1.00 92.19 93 ASP A N 1
ATOM 748 C CA . ASP A 1 93 ? -2.774 9.892 3.518 1.00 92.19 93 ASP A CA 1
ATOM 749 C C . ASP A 1 93 ? -2.182 8.536 3.933 1.00 92.19 93 ASP A C 1
ATOM 751 O O . ASP A 1 93 ? -1.005 8.475 4.302 1.00 92.19 93 ASP A O 1
ATOM 755 N N . LEU A 1 94 ? -2.948 7.448 3.796 1.00 95.25 94 LEU A N 1
ATOM 756 C CA . LEU A 1 94 ? -2.481 6.095 4.068 1.00 95.25 94 LEU A CA 1
ATOM 757 C C . LEU A 1 94 ? -1.385 5.693 3.075 1.00 95.25 94 LEU A C 1
ATOM 759 O O . LEU A 1 94 ? -1.570 5.746 1.854 1.00 95.25 94 LEU A O 1
ATOM 763 N N . THR A 1 95 ? -0.240 5.275 3.616 1.00 95.19 95 THR A N 1
ATOM 764 C CA . THR A 1 95 ? 0.900 4.828 2.809 1.00 95.19 95 THR A CA 1
ATOM 765 C C . THR A 1 95 ? 0.649 3.423 2.281 1.00 95.19 95 T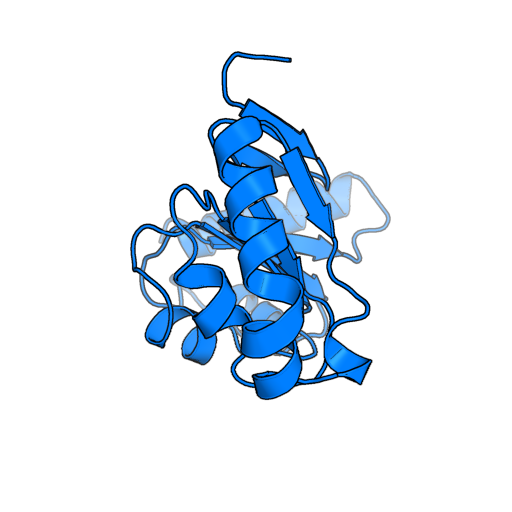HR A C 1
ATOM 767 O O . THR A 1 95 ? 0.312 2.518 3.044 1.00 95.19 95 THR A O 1
ATOM 770 N N . LEU A 1 96 ? 0.853 3.231 0.982 1.00 95.19 96 LEU A N 1
ATOM 771 C CA . LEU A 1 96 ? 0.745 1.928 0.335 1.00 95.19 96 LEU A CA 1
ATOM 772 C C . LEU A 1 96 ? 2.134 1.420 -0.037 1.00 95.19 96 LEU A C 1
ATOM 774 O O . LEU A 1 96 ? 2.955 2.193 -0.528 1.00 95.19 96 LEU A O 1
ATOM 778 N N . LEU A 1 97 ? 2.385 0.125 0.137 1.00 93.62 97 LEU A N 1
ATOM 779 C CA . LEU A 1 97 ? 3.496 -0.550 -0.525 1.00 93.62 97 LEU A CA 1
ATOM 780 C C . LEU A 1 97 ? 2.967 -1.658 -1.407 1.00 93.62 97 LEU A C 1
ATOM 782 O O . LEU A 1 97 ? 2.193 -2.504 -0.974 1.00 93.62 97 LEU A O 1
ATOM 786 N N . GLN A 1 98 ? 3.452 -1.685 -2.635 1.00 91.25 98 GLN A N 1
ATOM 787 C CA . GLN A 1 98 ? 3.159 -2.769 -3.548 1.00 91.25 98 GLN A CA 1
ATOM 788 C C . GLN A 1 98 ? 4.473 -3.418 -3.966 1.00 91.25 98 GLN A C 1
ATOM 790 O O . GLN A 1 98 ? 5.407 -2.735 -4.405 1.00 91.25 98 GLN A O 1
ATOM 795 N N . SER A 1 99 ? 4.581 -4.738 -3.808 1.00 88.56 99 SER A N 1
ATOM 796 C CA . SER A 1 99 ? 5.670 -5.464 -4.462 1.00 88.56 99 SER A CA 1
ATOM 797 C C . SER A 1 99 ? 5.466 -5.376 -5.965 1.00 88.56 99 SER A C 1
ATOM 799 O O . SER A 1 99 ? 4.365 -5.648 -6.425 1.00 88.56 99 SER A O 1
ATOM 801 N N . LEU A 1 100 ? 6.504 -5.031 -6.718 1.00 87.50 100 LEU A N 1
ATOM 802 C CA . LEU A 1 100 ? 6.414 -4.779 -8.148 1.00 87.50 100 LEU A CA 1
ATOM 803 C C . LEU A 1 100 ? 7.377 -5.696 -8.907 1.00 87.50 100 LEU A C 1
ATOM 805 O O . LEU A 1 100 ? 8.596 -5.614 -8.741 1.00 87.50 100 LEU A O 1
ATOM 809 N N . SER A 1 101 ? 6.826 -6.561 -9.759 1.00 86.44 101 SER A N 1
ATOM 810 C CA . SER A 1 101 ? 7.614 -7.310 -10.744 1.00 86.44 101 SER A CA 1
ATOM 811 C C . SER A 1 101 ? 7.916 -6.426 -11.953 1.00 86.44 101 SER A C 1
ATOM 813 O O . SER A 1 101 ? 7.017 -5.748 -12.452 1.00 86.44 101 SER A O 1
ATOM 815 N N . LEU A 1 102 ? 9.135 -6.487 -12.497 1.00 85.75 102 LEU A N 1
ATOM 816 C CA . LEU A 1 102 ? 9.491 -5.781 -13.738 1.00 85.75 102 LEU A CA 1
ATOM 817 C C . LEU A 1 102 ? 8.665 -6.233 -14.954 1.00 85.75 102 LEU A C 1
ATOM 819 O O . LEU A 1 102 ? 8.524 -5.476 -15.912 1.00 85.75 102 LEU A O 1
ATOM 823 N N . SER A 1 103 ? 8.099 -7.442 -14.914 1.00 85.38 103 SER A N 1
ATOM 824 C CA . SER A 1 103 ? 7.205 -7.953 -15.959 1.00 85.38 103 SER A CA 1
ATOM 825 C C . SER A 1 103 ? 5.749 -7.490 -15.817 1.00 85.38 103 SER A C 1
ATOM 827 O O . SER A 1 103 ? 4.965 -7.715 -16.741 1.00 85.38 103 SER A O 1
ATOM 829 N N . SER A 1 104 ? 5.384 -6.853 -14.697 1.00 86.75 104 SER A N 1
ATOM 830 C CA . SER A 1 104 ? 4.022 -6.360 -14.456 1.00 86.75 104 SER A CA 1
ATOM 831 C C . SER A 1 104 ? 3.674 -5.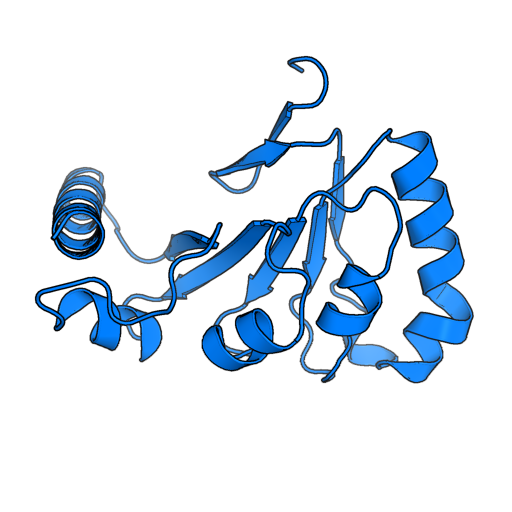180 -15.362 1.00 86.75 104 SER A C 1
ATOM 833 O O . SER A 1 104 ? 4.544 -4.399 -15.763 1.00 86.75 104 SER A O 1
ATOM 835 N N . ASP A 1 105 ? 2.387 -5.012 -15.652 1.00 88.81 105 ASP A N 1
ATOM 836 C CA . ASP A 1 105 ? 1.917 -3.903 -16.483 1.00 88.81 105 ASP A CA 1
ATOM 837 C C . ASP A 1 105 ? 2.118 -2.549 -15.795 1.00 88.81 105 ASP A C 1
ATOM 839 O O . ASP A 1 105 ? 2.514 -1.587 -16.450 1.00 88.81 105 ASP A O 1
ATOM 843 N N . THR A 1 106 ? 2.009 -2.498 -14.464 1.00 89.88 106 THR A N 1
ATOM 844 C CA . THR A 1 106 ? 2.375 -1.331 -13.647 1.00 89.88 106 THR A CA 1
ATOM 845 C C . THR A 1 106 ? 3.835 -0.922 -13.863 1.00 89.88 106 THR A C 1
ATOM 847 O O . THR A 1 106 ? 4.116 0.250 -14.119 1.00 89.88 106 THR A O 1
ATOM 850 N N . ALA A 1 107 ? 4.782 -1.868 -13.831 1.00 89.94 107 ALA A N 1
ATOM 851 C CA . ALA A 1 107 ? 6.196 -1.561 -14.056 1.00 89.94 107 ALA A CA 1
ATOM 852 C C . ALA A 1 107 ? 6.459 -1.078 -15.486 1.00 89.94 107 ALA A C 1
ATOM 854 O O . ALA A 1 107 ? 7.173 -0.092 -15.678 1.00 89.94 107 ALA A O 1
ATOM 855 N N . LYS A 1 108 ? 5.855 -1.729 -16.489 1.00 91.31 108 LYS A N 1
ATOM 856 C CA . LYS A 1 108 ? 5.960 -1.306 -17.895 1.00 91.31 108 LYS A CA 1
ATOM 857 C C . LYS A 1 108 ? 5.382 0.093 -18.101 1.00 91.31 108 LYS A C 1
ATOM 859 O O . LYS A 1 108 ? 6.012 0.908 -18.775 1.00 91.31 108 LYS A O 1
ATOM 864 N N . LYS A 1 109 ? 4.225 0.396 -17.499 1.00 93.19 109 LYS A N 1
ATOM 865 C CA . LYS A 1 109 ? 3.578 1.716 -17.550 1.00 93.19 109 LYS A CA 1
ATOM 866 C C . LYS A 1 109 ? 4.503 2.791 -16.980 1.00 93.19 109 LYS A C 1
ATOM 868 O O . LYS A 1 109 ? 4.745 3.783 -17.659 1.00 93.19 109 LYS A O 1
ATOM 873 N N . ILE A 1 110 ? 5.107 2.567 -15.809 1.00 92.94 110 ILE A N 1
ATOM 874 C CA . ILE A 1 110 ? 6.079 3.513 -15.227 1.00 92.94 110 ILE A CA 1
ATOM 875 C C . ILE A 1 110 ? 7.296 3.677 -16.142 1.00 92.94 110 ILE A C 1
ATOM 877 O O . ILE A 1 110 ? 7.640 4.793 -16.516 1.00 92.94 110 ILE A O 1
ATOM 881 N N . LEU A 1 111 ? 7.935 2.575 -16.539 1.00 91.81 111 LEU A N 1
ATOM 882 C CA . LEU A 1 111 ? 9.204 2.600 -17.275 1.00 91.81 111 LEU A CA 1
ATOM 883 C C . LEU A 1 111 ? 9.101 3.131 -18.712 1.00 91.81 111 LEU A C 1
ATOM 885 O O . LEU A 1 111 ? 10.128 3.509 -19.279 1.00 91.81 111 LEU A O 1
ATOM 889 N N . SER A 1 112 ? 7.905 3.123 -19.304 1.00 94.06 112 SER A N 1
ATOM 890 C CA . SER A 1 112 ? 7.634 3.677 -20.640 1.00 94.06 112 SER A CA 1
ATOM 891 C C . SER A 1 112 ? 7.138 5.127 -20.608 1.00 94.06 112 SER A C 1
ATOM 893 O O . SER A 1 112 ? 7.129 5.790 -21.646 1.00 94.06 112 SER A O 1
ATOM 895 N N . SER A 1 113 ? 6.754 5.638 -19.436 1.00 94.62 113 SER A N 1
ATOM 896 C CA . SER A 1 113 ? 6.224 6.994 -19.289 1.00 94.62 113 SER A CA 1
ATOM 897 C C . SER A 1 113 ? 7.337 8.035 -19.175 1.00 94.62 113 SER A C 1
ATOM 899 O O . SER A 1 113 ? 8.410 7.774 -18.635 1.00 94.62 113 SER A O 1
ATOM 901 N N . LYS A 1 114 ? 7.083 9.246 -19.687 1.00 92.00 114 LYS A N 1
ATOM 902 C CA . LYS A 1 114 ? 8.014 10.383 -19.552 1.00 92.00 114 LYS A CA 1
ATOM 903 C C . LYS A 1 114 ? 7.885 11.095 -18.202 1.00 92.00 114 LYS A C 1
ATOM 905 O O . LYS A 1 114 ? 8.882 11.607 -17.700 1.00 92.00 114 LYS A O 1
ATOM 910 N N . THR A 1 115 ? 6.671 11.104 -17.662 1.00 92.75 115 THR A N 1
ATOM 911 C CA . THR A 1 115 ? 6.265 11.703 -16.386 1.00 92.75 115 THR A CA 1
ATOM 912 C C . THR A 1 115 ? 5.511 10.665 -15.563 1.00 92.75 115 THR A C 1
ATOM 914 O O . THR A 1 115 ? 5.101 9.625 -16.091 1.00 92.75 115 THR A O 1
ATOM 917 N N . TRP A 1 116 ? 5.319 10.934 -14.274 1.00 91.94 116 TRP A N 1
ATOM 918 C CA . TRP A 1 116 ? 4.630 10.011 -13.375 1.00 91.94 116 TRP A CA 1
ATOM 919 C C . TRP A 1 116 ? 3.206 9.672 -13.872 1.00 91.94 116 TRP A C 1
ATOM 921 O O . TRP A 1 116 ? 2.381 10.580 -13.995 1.00 91.94 116 TRP A O 1
ATOM 931 N N . PRO A 1 117 ? 2.879 8.389 -14.154 1.00 93.31 117 PRO A N 1
ATOM 932 C CA . PRO A 1 117 ? 1.634 8.030 -14.842 1.00 93.31 117 PRO A CA 1
ATOM 933 C C . PRO A 1 117 ? 0.443 7.774 -13.908 1.00 93.31 117 PRO A C 1
ATOM 935 O O . PRO A 1 117 ? -0.614 7.351 -14.373 1.00 93.31 117 PRO A O 1
ATOM 938 N N . PHE A 1 118 ? 0.610 7.984 -12.602 1.00 91.62 118 PHE A N 1
ATOM 939 C CA . PHE A 1 118 ? -0.417 7.748 -11.588 1.00 91.62 118 PHE A CA 1
ATOM 940 C C . PHE A 1 118 ? -0.749 9.034 -10.836 1.00 91.62 118 PHE A C 1
ATOM 942 O O . PHE A 1 118 ? 0.024 9.994 -10.838 1.00 91.62 118 PHE A O 1
ATOM 949 N N . LYS A 1 119 ? -1.872 9.056 -10.110 1.00 90.69 119 LYS A N 1
ATOM 950 C CA . LYS A 1 119 ? -2.151 10.179 -9.207 1.00 90.69 119 LYS A CA 1
ATOM 951 C C . LYS A 1 119 ? -1.069 10.279 -8.125 1.00 90.69 119 LYS A C 1
ATOM 953 O O . LYS A 1 119 ? -0.581 9.269 -7.616 1.00 90.69 119 LYS A O 1
ATOM 958 N N . LYS A 1 120 ? -0.707 11.506 -7.739 1.00 89.12 120 LYS A N 1
ATOM 959 C CA . LYS A 1 120 ? 0.276 11.743 -6.674 1.00 89.12 120 LYS A CA 1
ATOM 960 C C . LYS A 1 120 ? -0.242 11.192 -5.340 1.00 89.12 120 LYS A C 1
ATOM 962 O O . LYS A 1 120 ? -1.314 11.592 -4.885 1.00 89.12 120 LYS A O 1
ATOM 967 N N . ARG A 1 121 ? 0.525 10.292 -4.716 1.00 90.44 121 ARG A N 1
ATOM 968 C CA . ARG A 1 121 ? 0.189 9.644 -3.439 1.00 90.44 121 ARG A CA 1
ATOM 969 C C . ARG A 1 121 ? 1.438 9.090 -2.738 1.00 90.44 121 ARG A C 1
ATOM 971 O O . ARG A 1 121 ? 2.458 8.862 -3.382 1.00 90.44 121 ARG A O 1
ATOM 978 N N . ASN A 1 122 ? 1.325 8.830 -1.436 1.00 91.56 122 ASN A N 1
ATOM 979 C CA . ASN A 1 122 ? 2.281 8.069 -0.627 1.00 91.56 122 ASN A CA 1
ATOM 980 C C . ASN A 1 122 ? 2.281 6.580 -1.030 1.00 91.56 122 ASN A C 1
ATOM 982 O O . ASN A 1 122 ? 1.612 5.758 -0.403 1.00 91.56 122 ASN A O 1
ATOM 986 N N . VAL A 1 123 ? 3.005 6.237 -2.097 1.00 91.56 123 VAL A N 1
ATOM 987 C CA . VAL A 1 123 ? 3.164 4.855 -2.575 1.00 91.56 123 VAL A CA 1
ATOM 988 C C . VAL A 1 123 ? 4.642 4.487 -2.611 1.00 91.56 123 VAL A C 1
ATOM 990 O O . VAL A 1 123 ? 5.475 5.250 -3.098 1.00 91.56 123 VAL A O 1
ATOM 993 N N . ILE A 1 124 ? 4.956 3.297 -2.113 1.00 91.75 124 ILE A N 1
ATOM 994 C CA . ILE A 1 124 ? 6.276 2.679 -2.154 1.00 91.75 124 ILE A CA 1
ATOM 995 C C . ILE A 1 124 ? 6.195 1.474 -3.095 1.00 91.75 124 ILE A C 1
ATOM 997 O O . ILE A 1 124 ? 5.383 0.574 -2.895 1.00 91.75 124 ILE A O 1
ATOM 1001 N N . PHE A 1 125 ? 7.061 1.418 -4.104 1.00 90.50 125 PHE A N 1
ATOM 1002 C CA . PHE A 1 125 ? 7.200 0.228 -4.944 1.00 90.50 125 PHE A CA 1
ATOM 1003 C C . PHE A 1 125 ? 8.419 -0.576 -4.504 1.00 90.50 125 PHE A C 1
ATOM 1005 O O . PHE A 1 125 ? 9.550 -0.094 -4.571 1.00 90.50 125 PHE A O 1
ATOM 1012 N N . SER A 1 126 ? 8.188 -1.811 -4.055 1.00 88.88 126 SER A N 1
ATOM 1013 C CA . SER A 1 126 ? 9.259 -2.752 -3.720 1.00 88.88 126 SER A CA 1
ATOM 1014 C C . SER A 1 126 ? 9.572 -3.607 -4.942 1.00 88.88 126 SER A C 1
ATOM 1016 O O . SER A 1 126 ? 8.855 -4.557 -5.255 1.00 88.88 126 SER A O 1
ATOM 1018 N N . LEU A 1 127 ? 10.615 -3.225 -5.676 1.00 85.44 127 LEU A N 1
ATOM 1019 C CA . LEU A 1 127 ? 11.017 -3.893 -6.911 1.00 85.44 127 LEU A CA 1
ATOM 1020 C C . LEU A 1 127 ? 11.656 -5.254 -6.621 1.00 85.44 127 LEU A C 1
ATOM 1022 O O . LEU A 1 127 ? 12.603 -5.357 -5.840 1.00 85.44 127 LEU A O 1
ATOM 1026 N N . ARG A 1 128 ? 11.176 -6.289 -7.312 1.00 77.62 128 ARG A N 1
ATOM 1027 C CA . ARG A 1 128 ? 11.807 -7.614 -7.358 1.00 77.62 128 ARG A CA 1
ATOM 1028 C C . ARG A 1 128 ? 12.359 -7.872 -8.757 1.00 77.62 128 ARG A C 1
ATOM 1030 O O . ARG A 1 128 ? 11.741 -7.475 -9.743 1.00 77.62 128 ARG A O 1
ATOM 1037 N N . GLY A 1 129 ? 13.500 -8.555 -8.841 1.00 76.19 129 GLY A N 1
ATOM 1038 C CA . GLY A 1 129 ? 14.081 -8.987 -10.116 1.00 76.19 129 GLY A CA 1
ATOM 1039 C C . GLY A 1 129 ? 15.505 -8.523 -10.451 1.00 76.19 129 GLY A C 1
ATOM 1040 O O . GLY A 1 129 ? 16.137 -9.251 -11.209 1.00 76.19 129 GLY A O 1
ATOM 1041 N N . PRO A 1 130 ? 16.055 -7.401 -9.935 1.00 79.94 130 PRO A N 1
ATOM 1042 C CA . PRO A 1 130 ? 17.476 -7.114 -10.134 1.00 79.94 130 PRO A CA 1
ATOM 1043 C C . PRO A 1 130 ? 18.322 -8.226 -9.506 1.00 79.94 130 PRO A C 1
ATOM 1045 O O . PRO A 1 130 ? 18.109 -8.571 -8.342 1.00 79.94 130 PRO A O 1
ATOM 1048 N N . MET A 1 131 ? 19.270 -8.773 -10.263 1.00 82.31 131 MET A N 1
ATOM 1049 C CA . MET A 1 131 ? 20.161 -9.847 -9.809 1.00 82.31 131 MET A CA 1
ATOM 1050 C C . MET A 1 131 ? 21.521 -9.300 -9.362 1.00 82.31 131 MET A C 1
ATOM 1052 O O . MET A 1 131 ? 22.281 -9.998 -8.692 1.00 82.31 131 MET A O 1
ATOM 1056 N N . THR A 1 132 ? 21.814 -8.038 -9.693 1.00 91.88 132 THR A N 1
ATOM 1057 C CA . THR A 1 132 ? 23.037 -7.324 -9.305 1.00 91.88 132 THR A CA 1
ATOM 1058 C C . THR A 1 132 ? 22.744 -5.949 -8.699 1.00 91.88 132 THR A C 1
ATOM 1060 O O . THR A 1 132 ? 21.672 -5.360 -8.882 1.00 91.88 132 THR A O 1
ATOM 1063 N N . ILE A 1 133 ? 23.726 -5.405 -7.974 1.00 91.94 133 ILE A N 1
ATOM 1064 C CA . ILE A 1 133 ? 23.651 -4.059 -7.389 1.00 91.94 133 ILE A CA 1
ATOM 1065 C C . ILE A 1 133 ? 23.557 -3.000 -8.497 1.00 91.94 133 ILE A C 1
ATOM 1067 O O . ILE A 1 133 ? 22.827 -2.017 -8.364 1.00 91.94 133 ILE A O 1
ATOM 1071 N N . GLU A 1 134 ? 24.291 -3.192 -9.587 1.00 95.25 134 GLU A N 1
ATOM 1072 C CA . GLU A 1 134 ? 24.378 -2.289 -10.733 1.00 95.25 134 GLU A CA 1
ATOM 1073 C C . GLU A 1 134 ? 23.031 -2.183 -11.453 1.00 95.25 134 GLU A C 1
ATOM 1075 O O . GLU A 1 134 ? 22.555 -1.071 -11.693 1.00 95.25 134 GLU A O 1
ATOM 1080 N N . GLU A 1 135 ? 22.371 -3.318 -11.703 1.00 91.50 135 GLU A N 1
ATOM 1081 C CA . GLU A 1 135 ? 21.002 -3.355 -12.235 1.00 91.50 135 GLU A CA 1
ATOM 1082 C C . GLU A 1 135 ? 20.018 -2.639 -11.304 1.00 91.50 135 GLU A C 1
ATOM 1084 O O . GLU A 1 135 ? 19.188 -1.851 -11.762 1.00 91.50 135 GLU A O 1
ATOM 1089 N N . GLY A 1 136 ? 20.134 -2.862 -9.990 1.00 91.06 136 GLY A N 1
ATOM 1090 C CA . GLY A 1 136 ? 19.299 -2.193 -8.992 1.00 91.06 136 GLY A CA 1
ATOM 1091 C C . GLY A 1 136 ? 19.472 -0.671 -9.003 1.00 91.06 136 GLY A C 1
ATOM 1092 O O . GLY A 1 136 ? 18.484 0.068 -9.010 1.00 91.06 136 GLY A O 1
ATOM 1093 N N . LYS A 1 137 ? 20.720 -0.185 -9.065 1.00 93.06 137 LYS A N 1
ATOM 1094 C CA . LYS A 1 137 ? 21.038 1.250 -9.167 1.00 93.06 137 LYS A CA 1
ATOM 1095 C C . LYS A 1 137 ? 20.476 1.862 -10.447 1.00 93.06 137 LYS A C 1
ATOM 1097 O O . LYS A 1 137 ? 19.937 2.967 -10.400 1.00 93.06 137 LYS A O 1
ATOM 1102 N N . GLU A 1 138 ? 20.597 1.167 -11.573 1.00 93.25 138 GLU A N 1
ATOM 1103 C CA . GLU A 1 138 ? 20.097 1.663 -12.854 1.00 93.25 138 GLU A CA 1
ATOM 1104 C C . GLU A 1 138 ? 18.567 1.735 -12.881 1.00 93.25 138 GLU A C 1
ATOM 1106 O O . GLU A 1 138 ? 17.993 2.763 -13.245 1.00 93.25 138 GLU A O 1
ATOM 1111 N N . LEU A 1 139 ? 17.886 0.693 -12.401 1.00 91.81 139 LEU A N 1
ATOM 1112 C CA . LEU A 1 139 ? 16.428 0.700 -12.278 1.00 91.81 139 LEU A CA 1
ATOM 1113 C C . LEU A 1 139 ? 15.937 1.809 -11.347 1.00 91.81 139 LEU A C 1
ATOM 1115 O O . LEU A 1 139 ? 15.004 2.529 -11.706 1.00 91.81 139 LEU A O 1
ATOM 1119 N N . TYR A 1 140 ? 16.598 2.012 -10.204 1.00 90.94 140 TYR A N 1
ATOM 1120 C CA . TYR A 1 140 ? 16.289 3.123 -9.305 1.00 90.94 140 TYR A CA 1
ATOM 1121 C C . TYR A 1 140 ? 16.384 4.479 -10.019 1.00 90.94 140 TYR A C 1
ATOM 1123 O O . TYR A 1 140 ? 15.454 5.281 -9.923 1.00 90.94 140 TYR A O 1
ATOM 1131 N N . ARG A 1 141 ? 17.460 4.735 -10.780 1.00 92.94 141 ARG A N 1
ATOM 1132 C CA . ARG A 1 141 ? 17.621 5.991 -11.537 1.00 92.94 141 ARG A CA 1
ATOM 1133 C C . ARG A 1 141 ? 16.499 6.201 -12.546 1.00 92.94 141 ARG A C 1
ATOM 1135 O O . ARG A 1 141 ? 15.974 7.308 -12.645 1.00 92.94 141 ARG A O 1
ATOM 1142 N N . ARG A 1 142 ? 16.113 5.150 -13.274 1.00 92.00 142 ARG A N 1
ATOM 1143 C CA . ARG A 1 142 ? 15.035 5.214 -14.271 1.00 92.00 142 ARG A CA 1
ATOM 1144 C C . ARG A 1 142 ? 13.688 5.538 -13.630 1.00 92.00 142 ARG A C 1
ATOM 1146 O O . ARG A 1 142 ? 13.025 6.464 -14.083 1.00 92.00 142 ARG A O 1
ATOM 1153 N N . PHE A 1 143 ? 13.317 4.834 -12.561 1.00 91.38 143 PHE A N 1
ATOM 1154 C CA . PHE A 1 143 ? 12.078 5.106 -11.822 1.00 91.38 143 PHE A CA 1
ATOM 1155 C C . PHE A 1 143 ? 12.071 6.517 -11.230 1.00 91.38 143 PHE A C 1
ATOM 1157 O O . PHE A 1 143 ? 11.089 7.242 -11.371 1.00 91.38 143 PHE A O 1
ATOM 1164 N N . ARG A 1 144 ? 13.184 6.928 -10.615 1.00 90.94 144 ARG A N 1
ATOM 1165 C CA . ARG A 1 144 ? 13.329 8.259 -10.024 1.00 90.94 144 ARG A CA 1
ATOM 1166 C C . ARG A 1 144 ? 13.154 9.368 -11.058 1.00 90.94 144 ARG A C 1
ATOM 1168 O O . ARG A 1 144 ? 12.406 10.303 -10.806 1.00 90.94 144 ARG A O 1
ATOM 1175 N N . LYS A 1 145 ? 13.765 9.227 -12.238 1.00 93.12 145 LYS A N 1
ATOM 1176 C CA . LYS A 1 145 ? 13.618 10.190 -13.336 1.00 93.12 145 LYS A CA 1
ATOM 1177 C C . LYS A 1 145 ? 12.156 10.372 -13.753 1.00 93.12 145 LYS A C 1
ATOM 1179 O O . LYS A 1 145 ? 11.743 11.494 -14.000 1.00 93.12 145 LYS A O 1
ATOM 1184 N N . VAL A 1 146 ? 11.377 9.291 -13.825 1.00 92.06 146 VAL A N 1
ATOM 1185 C CA . VAL A 1 146 ? 9.944 9.366 -14.170 1.00 92.06 146 VAL A CA 1
ATOM 1186 C C . VAL A 1 146 ? 9.128 10.015 -13.049 1.00 92.06 146 VAL A C 1
ATOM 1188 O O . VAL A 1 146 ? 8.173 10.723 -13.334 1.00 92.06 146 VAL A O 1
ATOM 1191 N N . ALA A 1 147 ? 9.492 9.789 -11.785 1.00 87.56 147 ALA A N 1
ATOM 1192 C CA . ALA A 1 147 ? 8.794 10.361 -10.633 1.00 87.56 147 ALA A CA 1
ATOM 1193 C C . ALA A 1 147 ? 9.093 11.856 -10.394 1.00 87.56 147 ALA A C 1
ATOM 1195 O O . ALA A 1 147 ? 8.294 12.534 -9.751 1.00 87.56 147 ALA A O 1
ATOM 1196 N N . GLU A 1 148 ? 10.243 12.352 -10.862 1.00 87.38 148 GLU A N 1
ATOM 1197 C CA . GLU A 1 148 ? 10.683 13.747 -10.693 1.00 87.38 148 GLU A CA 1
ATOM 1198 C C . GLU A 1 148 ? 10.316 14.665 -11.878 1.00 87.38 148 GLU A C 1
ATOM 1200 O O . GLU A 1 148 ? 10.319 15.883 -11.696 1.00 87.38 148 GLU A O 1
ATOM 1205 N N . ASN A 1 149 ? 9.992 14.107 -13.054 1.00 75.25 149 ASN A N 1
ATOM 1206 C CA . ASN A 1 149 ? 9.518 14.847 -14.237 1.00 75.25 149 ASN A CA 1
ATOM 1207 C C . ASN A 1 149 ? 7.994 15.016 -14.244 1.00 75.25 149 ASN A C 1
ATOM 1209 O O . ASN A 1 149 ? 7.547 16.113 -14.642 1.00 75.25 149 ASN A O 1
#

Foldseek 3Di:
DPVQWDDDLNDIFGFQEEAEPACCLVVAAPCCVVPPLVVVLVVCVVRQEYEYEYAHQHPPNLLVVLPRPRHQAYEYECVRDPPQVSCVRHDQQHAYEYEDECPDPVNVQQLVDQADPHPDGRYHYNYPDDPDPVSVVVSVVSNVNRHVD

Sequence (149 aa):
MKDGWQYDWSALWKGNARISNCSLHMIGRDLYIDHVMKHDIKLIEKMNGARMHYCGTAKNVIEEMAKIPHITGIDYDSLLHDIEETMDNVPKDLTLLQSLSLSSDTAKKILSSKTWPFKKRNVIFSLRGPMTIEEGKELYRRFRKVAEN